Protein AF-A0A0Q8E3R9-F1 (afdb_monomer_lite)

Radius of gyration: 34.01 Å; chains: 1; bounding box: 77×21×109 Å

Structure (mmCIF, N/CA/C/O backbone):
data_AF-A0A0Q8E3R9-F1
#
_entry.id   AF-A0A0Q8E3R9-F1
#
loop_
_atom_site.group_PDB
_atom_site.id
_atom_site.type_symbol
_atom_site.label_atom_id
_atom_site.label_alt_id
_atom_site.label_comp_id
_atom_site.label_asym_id
_atom_site.label_entity_id
_atom_site.label_seq_id
_atom_site.pdbx_PDB_ins_code
_atom_site.Cartn_x
_atom_site.Cartn_y
_atom_site.Cartn_z
_atom_site.occupancy
_atom_site.B_iso_or_equiv
_atom_site.auth_seq_id
_atom_site.auth_comp_id
_atom_site.auth_asym_id
_atom_site.auth_atom_id
_atom_site.pdbx_PDB_model_num
ATOM 1 N N . MET A 1 1 ? 13.905 6.422 5.994 1.00 39.62 1 MET A N 1
ATOM 2 C CA . MET A 1 1 ? 12.825 7.428 6.020 1.00 39.62 1 MET A CA 1
ATOM 3 C C . MET A 1 1 ? 11.776 6.948 5.042 1.00 39.62 1 MET A C 1
ATOM 5 O O . MET A 1 1 ? 12.128 6.760 3.886 1.00 39.62 1 MET A O 1
ATOM 9 N N . LEU A 1 2 ? 10.567 6.645 5.512 1.00 45.41 2 LEU A N 1
ATOM 10 C CA . LEU A 1 2 ? 9.452 6.275 4.637 1.00 45.41 2 LEU A CA 1
ATOM 11 C C . LEU A 1 2 ? 8.992 7.534 3.880 1.00 45.41 2 LEU A C 1
ATOM 13 O O . LEU A 1 2 ? 8.884 8.582 4.522 1.00 45.41 2 LEU A O 1
ATOM 17 N N . PRO A 1 3 ? 8.785 7.475 2.553 1.00 48.00 3 PRO A N 1
ATOM 18 C CA . PRO A 1 3 ? 8.288 8.613 1.790 1.00 48.00 3 PRO A CA 1
ATOM 19 C C . PRO A 1 3 ? 6.876 8.982 2.257 1.00 48.00 3 PRO A C 1
ATOM 21 O O . PRO A 1 3 ? 6.072 8.107 2.576 1.00 48.00 3 PRO A O 1
ATOM 24 N N . GLU A 1 4 ? 6.583 10.282 2.312 1.00 44.91 4 GLU A N 1
ATOM 25 C CA . GLU A 1 4 ? 5.228 10.778 2.553 1.00 44.91 4 GLU A CA 1
ATOM 26 C C . GLU A 1 4 ? 4.313 10.286 1.427 1.00 44.91 4 GLU A C 1
ATOM 28 O O . GLU A 1 4 ? 4.401 10.731 0.282 1.00 44.91 4 GLU A O 1
ATOM 33 N N . LEU A 1 5 ? 3.459 9.316 1.747 1.00 53.53 5 LEU A N 1
ATOM 34 C CA . LEU A 1 5 ? 2.478 8.760 0.828 1.00 53.53 5 LEU A CA 1
ATOM 35 C C . LEU A 1 5 ? 1.218 9.621 0.899 1.00 53.53 5 LEU A C 1
ATOM 37 O O . LEU A 1 5 ? 0.627 9.794 1.963 1.00 53.53 5 LEU A O 1
ATOM 41 N N . ALA A 1 6 ? 0.826 10.185 -0.245 1.00 56.78 6 ALA A N 1
ATOM 42 C CA . ALA A 1 6 ? -0.426 10.926 -0.419 1.00 56.78 6 ALA A CA 1
ATOM 43 C C . ALA A 1 6 ? -0.663 12.086 0.581 1.00 56.78 6 ALA A C 1
ATOM 45 O O . ALA A 1 6 ? -1.805 12.441 0.854 1.00 56.78 6 ALA A O 1
ATOM 46 N N . GLY A 1 7 ? 0.405 12.690 1.119 1.00 59.47 7 GLY A N 1
ATOM 47 C CA . GLY A 1 7 ? 0.316 13.823 2.050 1.00 59.47 7 GLY A CA 1
ATOM 48 C C . GLY A 1 7 ? 0.005 13.456 3.507 1.00 59.47 7 GLY A C 1
ATOM 49 O O . GLY A 1 7 ? -0.222 14.357 4.313 1.00 59.47 7 GLY A O 1
ATOM 50 N N . PHE A 1 8 ? 0.020 12.168 3.868 1.00 55.34 8 PHE A N 1
ATOM 51 C CA . PHE A 1 8 ? -0.162 11.719 5.249 1.00 55.34 8 PHE A CA 1
ATOM 52 C C . PHE A 1 8 ? 1.149 11.194 5.839 1.00 55.34 8 PHE A C 1
ATOM 54 O O . PHE A 1 8 ? 1.832 10.346 5.263 1.00 55.34 8 PHE A O 1
ATOM 61 N N . THR A 1 9 ? 1.498 11.684 7.030 1.00 69.44 9 THR A N 1
ATOM 62 C CA . THR A 1 9 ? 2.623 11.139 7.801 1.00 69.44 9 THR A CA 1
ATOM 63 C C . T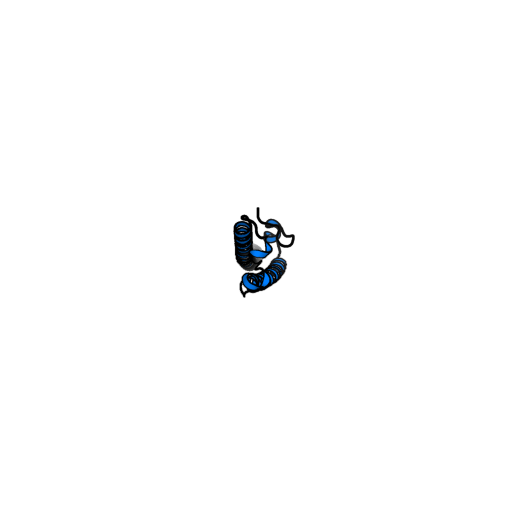HR A 1 9 ? 2.216 9.823 8.481 1.00 69.44 9 THR A C 1
ATOM 65 O O . THR A 1 9 ? 1.037 9.644 8.799 1.00 69.44 9 THR A O 1
ATOM 68 N N . PRO A 1 10 ? 3.161 8.913 8.794 1.00 62.84 10 PRO A N 1
ATOM 69 C CA . PRO A 1 10 ? 2.855 7.678 9.525 1.00 62.84 10 PRO A CA 1
ATOM 70 C C . PRO A 1 10 ? 2.122 7.917 10.856 1.00 62.84 10 PRO A C 1
ATOM 72 O O . PRO A 1 10 ? 1.266 7.130 11.249 1.00 62.84 10 PRO A O 1
ATOM 75 N N . ALA A 1 11 ? 2.425 9.030 11.532 1.00 64.88 11 ALA A N 1
ATOM 76 C CA . ALA A 1 11 ? 1.748 9.431 12.762 1.00 64.88 11 ALA A CA 1
ATOM 77 C C . ALA A 1 11 ? 0.298 9.881 12.516 1.00 64.88 11 ALA A C 1
ATOM 79 O O . ALA A 1 11 ? -0.580 9.564 13.314 1.00 64.88 11 ALA A O 1
ATOM 80 N N . ALA A 1 12 ? 0.037 10.582 11.408 1.00 65.50 12 ALA A N 1
ATOM 81 C CA . ALA A 1 12 ? -1.315 10.985 11.027 1.00 65.50 12 ALA A CA 1
ATOM 82 C C . ALA A 1 12 ? -2.190 9.771 10.681 1.00 65.50 12 ALA A C 1
ATOM 84 O O . ALA A 1 12 ? -3.336 9.708 11.107 1.00 65.50 12 ALA A O 1
ATOM 85 N N . LEU A 1 13 ? -1.627 8.773 9.993 1.00 62.56 13 LEU A N 1
ATOM 86 C CA . LEU A 1 13 ? -2.304 7.508 9.687 1.00 62.56 13 LEU A CA 1
ATOM 87 C C . LEU A 1 13 ? -2.678 6.708 10.941 1.00 62.56 13 LEU A C 1
ATOM 89 O O . LEU A 1 13 ? -3.773 6.166 11.012 1.00 62.56 13 LEU A O 1
ATOM 93 N N . ALA A 1 14 ? -1.801 6.655 11.945 1.00 63.25 14 ALA A N 1
ATOM 94 C CA . ALA A 1 14 ? -2.076 5.933 13.190 1.00 63.25 14 ALA A CA 1
ATOM 95 C C . ALA A 1 14 ? -3.186 6.581 14.042 1.00 63.25 14 ALA A C 1
ATOM 97 O O . ALA A 1 14 ? -3.828 5.894 14.832 1.00 63.25 14 ALA A O 1
ATOM 98 N N . ALA A 1 15 ? -3.400 7.890 13.893 1.00 65.69 15 ALA A N 1
ATOM 99 C CA . ALA A 1 15 ? -4.442 8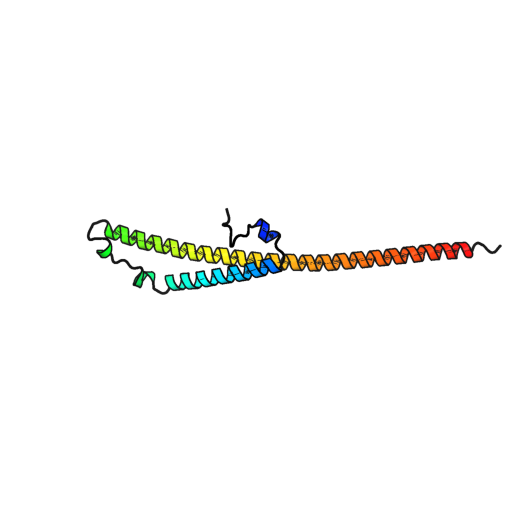.642 14.593 1.00 65.69 15 ALA A CA 1
ATOM 100 C C . ALA A 1 15 ? -5.732 8.809 13.767 1.00 65.69 15 ALA A C 1
ATOM 102 O O . ALA A 1 15 ? -6.688 9.422 14.246 1.00 65.69 15 ALA A O 1
ATOM 103 N N . ALA A 1 16 ? -5.755 8.308 12.529 1.00 65.44 16 ALA A N 1
ATOM 104 C CA . ALA A 1 16 ? -6.854 8.527 11.603 1.00 65.44 16 ALA A CA 1
ATOM 105 C C . ALA A 1 16 ? -8.094 7.698 11.993 1.00 65.44 16 ALA A C 1
ATOM 107 O O . ALA A 1 16 ? -7.973 6.515 12.328 1.00 65.44 16 ALA A O 1
ATOM 108 N N . PRO A 1 17 ? -9.308 8.272 11.917 1.00 70.44 17 PRO A N 1
ATOM 109 C CA . PRO A 1 17 ? -10.540 7.526 12.122 1.00 70.44 17 PRO A CA 1
ATOM 110 C C . PRO A 1 17 ? -10.714 6.428 11.052 1.00 70.44 17 PRO A C 1
ATOM 112 O O . PRO A 1 17 ? -10.227 6.571 9.926 1.00 70.44 17 PRO A O 1
ATOM 115 N N . PRO A 1 18 ? -11.491 5.360 11.329 1.00 73.38 18 PRO A N 1
ATOM 116 C CA . PRO A 1 18 ? -11.655 4.214 10.422 1.00 73.38 18 PRO A CA 1
ATOM 117 C C . PRO A 1 18 ? -12.068 4.572 8.985 1.00 73.38 18 PRO A C 1
ATOM 119 O O . PRO A 1 18 ? -11.685 3.888 8.037 1.00 73.38 18 PRO A O 1
ATOM 122 N N . LYS A 1 19 ? -12.836 5.656 8.826 1.00 74.44 19 LYS A N 1
ATOM 123 C CA . LYS A 1 19 ? -13.294 6.183 7.533 1.00 74.44 19 LYS A CA 1
ATOM 124 C C . LYS A 1 19 ? -12.163 6.799 6.701 1.00 74.44 19 LYS A C 1
ATOM 126 O O . LYS A 1 19 ? -12.186 6.721 5.479 1.00 74.44 19 LYS A O 1
ATOM 131 N N . GLU A 1 20 ? -11.176 7.412 7.344 1.00 73.25 20 GLU A N 1
ATOM 132 C CA . GLU A 1 20 ? -10.004 7.958 6.651 1.00 73.25 20 GLU A CA 1
ATOM 133 C C . GLU A 1 20 ? -9.057 6.836 6.213 1.00 73.25 20 GLU A C 1
ATOM 135 O O . GLU A 1 20 ? -8.530 6.883 5.105 1.00 73.25 20 GLU A O 1
ATOM 140 N N . LEU A 1 21 ? -8.930 5.770 7.012 1.00 72.56 21 LEU A N 1
ATOM 141 C CA . LEU A 1 21 ? -8.187 4.567 6.620 1.00 72.56 21 LEU A CA 1
ATOM 142 C C . LEU A 1 21 ? -8.807 3.851 5.407 1.00 72.56 21 LEU A C 1
ATOM 144 O O . LEU A 1 21 ? -8.086 3.264 4.606 1.00 72.56 21 LEU A O 1
ATOM 148 N N . GLU A 1 22 ? -10.131 3.912 5.244 1.00 76.50 22 GLU A N 1
ATOM 149 C CA . GLU A 1 22 ? -10.822 3.395 4.054 1.00 76.50 22 GLU A CA 1
ATOM 150 C C . GLU A 1 22 ? -10.472 4.197 2.794 1.00 76.50 22 GLU A C 1
ATOM 152 O O . GLU A 1 22 ? -10.132 3.614 1.767 1.00 76.50 22 GLU A O 1
ATOM 157 N N . LEU A 1 23 ? -10.458 5.530 2.889 1.00 75.06 23 LEU A N 1
ATOM 158 C CA . LEU A 1 23 ? -10.052 6.392 1.778 1.00 75.06 23 LEU A CA 1
ATOM 159 C C . LEU A 1 23 ? -8.585 6.159 1.381 1.00 75.06 23 LEU A C 1
ATOM 161 O O . LEU A 1 23 ? -8.245 6.176 0.199 1.00 75.06 23 LEU A O 1
ATOM 165 N N . VAL A 1 24 ? -7.723 5.885 2.363 1.00 75.69 24 VAL A N 1
ATOM 166 C CA . VAL A 1 24 ? -6.330 5.492 2.126 1.00 75.69 24 VAL A CA 1
ATOM 167 C C . VAL A 1 24 ? -6.237 4.133 1.413 1.00 75.69 24 VAL A C 1
ATOM 169 O O . VAL A 1 24 ? -5.475 4.020 0.454 1.00 75.69 24 VAL A O 1
ATOM 172 N N . ASP A 1 25 ? -7.012 3.116 1.816 1.00 78.12 25 ASP A N 1
ATOM 173 C CA . ASP A 1 25 ? -7.052 1.797 1.146 1.00 78.12 25 ASP A CA 1
ATOM 174 C C . ASP A 1 25 ? -7.458 1.915 -0.335 1.00 78.12 25 ASP A C 1
ATOM 176 O O . ASP A 1 25 ? -6.852 1.283 -1.211 1.00 78.12 25 ASP A O 1
ATOM 180 N N . ASP A 1 26 ? -8.444 2.769 -0.624 1.00 79.62 26 ASP A N 1
ATOM 181 C CA . ASP A 1 26 ? -8.923 3.043 -1.979 1.00 79.62 26 ASP A CA 1
ATOM 182 C C . ASP A 1 26 ? -7.858 3.734 -2.839 1.00 79.62 26 ASP A C 1
ATOM 184 O O . ASP A 1 26 ? -7.606 3.313 -3.973 1.00 79.62 26 ASP A O 1
ATOM 188 N N . GLU A 1 27 ? -7.200 4.773 -2.317 1.00 79.25 27 GLU A N 1
ATOM 189 C CA . GLU A 1 27 ? -6.143 5.480 -3.048 1.00 79.25 27 GLU A CA 1
ATOM 190 C C . GLU A 1 27 ? -4.921 4.590 -3.297 1.00 79.25 27 GLU A C 1
ATOM 192 O O . GLU A 1 27 ? -4.431 4.521 -4.428 1.00 79.25 27 GLU A O 1
ATOM 197 N N . ILE A 1 28 ? -4.472 3.819 -2.299 1.00 79.25 28 ILE A N 1
ATOM 198 C CA . ILE A 1 28 ? -3.374 2.860 -2.494 1.00 79.25 28 ILE A CA 1
ATOM 199 C C . ILE A 1 28 ? -3.759 1.820 -3.552 1.00 79.25 28 ILE A C 1
ATOM 201 O O . ILE A 1 28 ? -2.946 1.475 -4.410 1.00 79.25 28 ILE A O 1
ATOM 205 N N . SER A 1 29 ? -5.007 1.347 -3.551 1.00 81.69 29 SER A N 1
ATOM 206 C CA . SER A 1 29 ? -5.484 0.380 -4.545 1.00 81.69 29 SER A CA 1
ATOM 207 C C . SER A 1 29 ? -5.483 0.944 -5.969 1.00 81.69 29 SER A C 1
ATOM 209 O O . SER A 1 29 ? -5.140 0.217 -6.906 1.00 81.69 29 SER A O 1
ATOM 211 N N . LYS A 1 30 ? -5.795 2.235 -6.152 1.00 85.12 30 LYS A N 1
ATOM 212 C CA . LYS A 1 30 ? -5.663 2.910 -7.454 1.00 85.12 30 LYS A CA 1
ATOM 213 C C . LYS A 1 30 ? -4.206 2.969 -7.905 1.00 85.12 30 LYS A C 1
ATOM 215 O O . LYS A 1 30 ? -3.922 2.629 -9.052 1.00 85.12 30 LYS A O 1
ATOM 220 N N . VAL A 1 31 ? -3.285 3.342 -7.014 1.00 81.06 31 VAL A N 1
ATOM 221 C CA . VAL A 1 31 ? -1.849 3.419 -7.337 1.00 81.06 31 VAL A CA 1
ATOM 222 C C . VAL A 1 31 ? -1.284 2.039 -7.678 1.00 81.06 31 VAL A C 1
ATOM 224 O O . VAL A 1 31 ? -0.596 1.901 -8.686 1.00 81.06 31 VAL A O 1
ATOM 227 N N . ILE A 1 32 ? -1.624 0.997 -6.910 1.00 83.25 32 ILE A N 1
ATOM 228 C CA . ILE A 1 32 ? -1.222 -0.390 -7.204 1.00 83.25 32 ILE A CA 1
ATOM 229 C C . ILE A 1 32 ? -1.725 -0.823 -8.584 1.00 83.25 32 ILE A C 1
ATOM 231 O O . ILE A 1 32 ? -1.000 -1.498 -9.314 1.00 83.25 32 ILE A O 1
ATOM 235 N N . LYS A 1 33 ? -2.954 -0.448 -8.956 1.00 87.12 33 LYS A N 1
ATOM 236 C CA . LYS A 1 33 ? -3.497 -0.758 -10.281 1.00 87.12 33 LYS A CA 1
ATOM 237 C C . LYS A 1 33 ? -2.674 -0.096 -11.387 1.00 87.12 33 LYS A C 1
ATOM 239 O O . LYS A 1 33 ? -2.242 -0.795 -12.292 1.00 87.12 33 LYS A O 1
ATOM 244 N N . VAL A 1 34 ? -2.407 1.206 -11.271 1.00 87.19 34 VAL A N 1
ATOM 245 C CA . VAL A 1 34 ? -1.578 1.937 -12.243 1.00 87.19 34 VAL A CA 1
ATOM 246 C C . VAL A 1 34 ? -0.186 1.311 -12.349 1.00 87.19 34 VAL A C 1
ATOM 248 O O . VAL A 1 34 ? 0.280 1.055 -13.450 1.00 87.19 34 VAL A O 1
ATOM 251 N N . LEU A 1 35 ? 0.455 0.985 -11.222 1.00 83.19 35 LEU A N 1
ATOM 252 C CA . LEU A 1 35 ? 1.763 0.325 -11.231 1.00 83.19 35 LEU A CA 1
ATOM 253 C C . LEU A 1 35 ? 1.725 -1.045 -11.909 1.00 83.19 35 LEU A C 1
ATOM 255 O O . LEU A 1 35 ? 2.654 -1.381 -12.631 1.00 83.19 35 LEU A O 1
ATOM 259 N N . ASN A 1 36 ? 0.670 -1.836 -11.706 1.00 86.44 36 ASN A N 1
ATOM 260 C CA . ASN A 1 36 ? 0.518 -3.110 -12.406 1.00 86.44 36 ASN A CA 1
ATOM 261 C C . ASN A 1 36 ? 0.346 -2.919 -13.912 1.00 86.44 36 ASN A C 1
ATOM 263 O O . ASN A 1 36 ? 0.959 -3.666 -14.671 1.00 86.44 36 ASN A O 1
ATOM 267 N N . ASP A 1 37 ? -0.450 -1.938 -14.336 1.00 86.31 37 ASP A N 1
ATOM 268 C CA . ASP A 1 37 ? -0.657 -1.641 -15.753 1.00 86.31 37 ASP A CA 1
ATOM 269 C C . ASP A 1 37 ? 0.676 -1.215 -16.410 1.00 86.31 37 ASP A C 1
ATOM 271 O O . ASP A 1 37 ? 1.030 -1.729 -17.470 1.00 86.31 37 ASP A O 1
ATOM 275 N N . GLU A 1 38 ? 1.466 -0.366 -15.741 1.00 82.50 38 GLU A N 1
ATOM 276 C CA . GLU A 1 38 ? 2.789 0.087 -16.207 1.00 82.50 38 GLU A CA 1
ATOM 277 C C . GLU A 1 38 ? 3.843 -1.033 -16.212 1.00 82.50 38 GLU A C 1
ATOM 279 O O . GLU A 1 38 ? 4.573 -1.192 -17.188 1.00 82.50 38 GLU A O 1
ATOM 284 N N . ILE A 1 39 ? 3.918 -1.854 -15.156 1.00 83.44 39 ILE A N 1
ATOM 285 C CA . ILE A 1 39 ? 4.821 -3.019 -15.112 1.00 83.44 39 ILE A CA 1
ATOM 286 C C . ILE A 1 39 ? 4.463 -3.991 -16.236 1.00 83.44 39 ILE A C 1
ATOM 288 O O . ILE A 1 39 ? 5.349 -4.416 -16.970 1.00 83.44 39 ILE A O 1
ATOM 292 N N . THR A 1 40 ? 3.173 -4.287 -16.419 1.00 82.44 40 THR A N 1
ATOM 293 C CA . THR A 1 40 ? 2.710 -5.172 -17.495 1.00 82.44 40 THR A CA 1
ATOM 294 C C . THR A 1 40 ? 3.072 -4.591 -18.858 1.00 82.44 40 THR A C 1
ATOM 296 O O . THR A 1 40 ? 3.607 -5.309 -19.690 1.00 82.44 40 THR A O 1
ATOM 299 N N . ALA A 1 41 ? 2.872 -3.290 -19.089 1.00 79.81 41 ALA A N 1
ATOM 300 C CA . ALA A 1 41 ? 3.268 -2.643 -20.341 1.00 79.81 41 ALA A CA 1
ATOM 301 C C .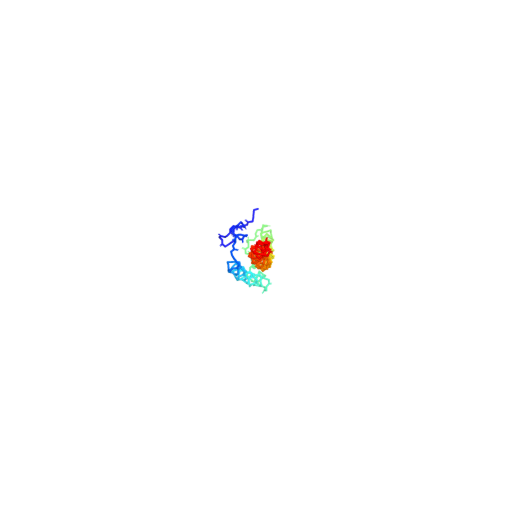 ALA A 1 41 ? 4.787 -2.730 -20.607 1.00 79.81 41 ALA A C 1
ATOM 303 O O . ALA A 1 41 ? 5.211 -2.939 -21.747 1.00 79.81 41 ALA A O 1
ATOM 304 N N . LEU A 1 42 ? 5.612 -2.609 -19.561 1.00 74.62 42 LEU A N 1
ATOM 305 C CA . LEU A 1 42 ? 7.071 -2.726 -19.652 1.00 74.62 42 LEU A CA 1
ATOM 306 C C . LEU A 1 42 ? 7.545 -4.179 -19.857 1.00 74.62 42 LEU A C 1
ATOM 308 O O . LEU A 1 42 ? 8.525 -4.399 -20.578 1.00 74.62 42 LEU A O 1
ATOM 312 N N . GLU A 1 43 ? 6.862 -5.157 -19.255 1.00 71.50 43 GLU A N 1
ATOM 313 C CA . GLU A 1 43 ? 7.148 -6.597 -19.362 1.00 71.50 43 GLU A CA 1
ATOM 314 C C . GLU A 1 43 ? 6.643 -7.205 -20.687 1.00 71.50 43 GLU A C 1
ATOM 316 O O . GLU A 1 43 ? 7.394 -7.930 -21.347 1.00 71.50 43 GLU A O 1
ATOM 321 N N . ASP A 1 44 ? 5.432 -6.851 -21.137 1.00 62.59 44 ASP A N 1
ATOM 322 C CA . ASP A 1 44 ? 4.751 -7.374 -22.337 1.00 62.59 44 ASP A CA 1
ATOM 323 C C . ASP A 1 44 ? 5.268 -6.770 -23.659 1.00 62.59 44 ASP A C 1
ATOM 325 O O . ASP A 1 44 ? 4.522 -6.537 -24.610 1.00 62.59 44 ASP A O 1
ATOM 329 N N . ASN A 1 45 ? 6.590 -6.666 -23.802 1.00 55.25 45 ASN A N 1
ATOM 330 C CA . ASN A 1 45 ? 7.313 -6.441 -25.064 1.00 55.25 45 ASN A CA 1
ATOM 331 C C . ASN A 1 45 ? 7.607 -4.988 -25.479 1.00 55.25 45 ASN A C 1
ATOM 333 O O . ASN A 1 45 ? 8.200 -4.803 -26.547 1.00 55.25 45 ASN A O 1
ATOM 337 N N . GLU A 1 46 ? 7.314 -3.945 -24.695 1.00 55.34 46 GLU A N 1
ATOM 338 C CA . GLU A 1 46 ? 7.674 -2.587 -25.140 1.00 55.34 46 GLU A CA 1
ATOM 339 C C . GLU A 1 46 ? 9.177 -2.303 -25.083 1.00 55.34 46 GLU A C 1
ATOM 341 O O . GLU A 1 46 ? 9.697 -1.629 -25.970 1.00 55.34 46 GLU A O 1
ATOM 346 N N . PHE A 1 47 ? 9.940 -2.851 -24.138 1.00 60.31 47 PHE A N 1
ATOM 347 C CA . PHE A 1 47 ? 11.370 -2.533 -24.094 1.00 60.31 47 PHE A CA 1
ATOM 348 C C . PHE A 1 47 ? 12.212 -3.184 -25.205 1.00 60.31 47 PHE A C 1
ATOM 350 O O . PHE A 1 47 ? 13.022 -2.484 -25.812 1.00 60.31 47 PHE A O 1
ATOM 357 N N . PRO A 1 48 ? 12.045 -4.475 -25.553 1.00 58.47 48 PRO A N 1
ATOM 358 C CA . PRO A 1 48 ? 12.778 -5.074 -26.670 1.00 58.47 48 PRO A CA 1
ATOM 359 C C . PRO A 1 48 ? 12.331 -4.557 -28.048 1.00 58.47 48 PRO A C 1
ATOM 361 O O . PRO A 1 48 ? 13.087 -4.698 -29.005 1.00 58.47 48 PRO A O 1
ATOM 364 N N . VAL A 1 49 ? 11.126 -3.981 -28.163 1.00 58.59 49 VAL A N 1
ATOM 365 C CA . VAL A 1 49 ? 10.531 -3.573 -29.451 1.00 58.59 49 VAL A CA 1
ATOM 366 C C . VAL A 1 49 ? 10.493 -2.048 -29.641 1.00 58.59 49 VAL A C 1
ATOM 368 O O . VAL A 1 49 ? 10.839 -1.571 -30.718 1.00 58.59 49 VAL A O 1
ATOM 371 N N . LYS A 1 50 ? 10.113 -1.267 -28.621 1.00 57.41 50 LYS A N 1
ATOM 372 C CA . LYS A 1 50 ? 10.039 0.213 -28.643 1.00 57.41 50 LYS A CA 1
ATOM 373 C C . LYS A 1 50 ? 11.204 0.890 -27.915 1.00 57.41 50 LYS A C 1
ATOM 375 O O . LYS A 1 50 ? 11.682 1.927 -28.362 1.00 57.41 50 LYS A O 1
ATOM 380 N N . GLY A 1 51 ? 11.674 0.303 -26.814 1.00 55.00 51 GLY A N 1
ATOM 381 C CA . GLY A 1 51 ? 12.827 0.786 -26.044 1.00 55.00 51 GLY A CA 1
ATOM 382 C C . GLY A 1 51 ? 14.180 0.331 -26.600 1.00 55.00 51 GLY A C 1
ATOM 383 O O . GLY A 1 51 ? 15.227 0.803 -26.158 1.00 55.00 51 GLY A O 1
ATOM 384 N N . HIS A 1 52 ? 14.196 -0.583 -27.573 1.00 63.50 52 HIS A N 1
ATOM 385 C CA . HIS A 1 52 ? 15.432 -1.114 -28.125 1.00 63.50 52 HIS A CA 1
ATOM 386 C C . HIS A 1 52 ? 16.087 -0.088 -29.043 1.00 63.50 52 HIS A C 1
ATOM 388 O O . HIS A 1 52 ? 15.805 0.009 -30.235 1.00 63.50 52 HIS A O 1
ATOM 394 N N . VAL A 1 53 ? 17.022 0.660 -28.474 1.00 64.50 53 VAL A N 1
ATOM 395 C CA . VAL A 1 53 ? 17.946 1.469 -29.254 1.00 64.50 53 VAL A CA 1
ATOM 396 C C . VAL A 1 53 ? 18.977 0.523 -29.861 1.00 64.50 53 VAL A C 1
ATOM 398 O O . VAL A 1 53 ? 19.799 -0.069 -29.156 1.00 64.50 53 VAL A O 1
ATOM 401 N N . ALA A 1 54 ? 18.904 0.342 -31.178 1.00 67.56 54 ALA A N 1
ATOM 402 C CA . ALA A 1 54 ? 19.820 -0.531 -31.888 1.00 67.56 54 ALA A CA 1
ATOM 403 C C . ALA A 1 54 ? 21.265 -0.043 -31.723 1.00 67.56 54 ALA A C 1
ATOM 405 O O . ALA A 1 54 ? 21.545 1.151 -31.644 1.00 67.56 54 ALA A O 1
ATOM 406 N N . HIS A 1 55 ? 22.214 -0.976 -31.707 1.00 64.50 55 HIS A N 1
ATOM 407 C CA . HIS A 1 55 ? 23.627 -0.669 -31.475 1.00 64.50 55 HIS A CA 1
ATOM 408 C C . HIS A 1 55 ? 24.160 0.431 -32.418 1.00 64.50 55 HIS A C 1
ATOM 410 O O . HIS A 1 55 ? 24.916 1.313 -32.021 1.00 64.50 55 HIS A O 1
ATOM 416 N N . HIS A 1 56 ? 23.742 0.443 -33.681 1.00 66.19 56 HIS A N 1
ATOM 417 C CA . HIS A 1 56 ? 24.169 1.470 -34.633 1.00 66.19 56 HIS A CA 1
ATOM 418 C C . HIS A 1 56 ? 23.645 2.882 -34.292 1.00 66.19 56 HIS A C 1
ATOM 420 O O . HIS A 1 56 ? 24.272 3.867 -34.677 1.00 66.19 56 HIS A O 1
ATOM 426 N N . SER A 1 57 ? 22.554 2.999 -33.528 1.00 71.50 57 SER A N 1
ATOM 427 C CA . SER A 1 57 ? 21.961 4.271 -33.096 1.00 71.50 57 SER A CA 1
ATOM 428 C C . SER A 1 57 ? 22.787 4.993 -32.024 1.00 71.50 57 SER A C 1
ATOM 430 O O . SER A 1 57 ? 22.665 6.205 -31.883 1.00 71.50 57 SER A O 1
ATOM 432 N N . PHE A 1 58 ? 23.682 4.294 -31.313 1.00 68.69 58 PHE A N 1
ATOM 433 C CA . PHE A 1 58 ? 24.632 4.903 -30.364 1.00 68.69 58 PHE A CA 1
ATOM 434 C C . PHE A 1 58 ? 25.927 5.420 -31.034 1.00 68.69 58 PHE A C 1
ATOM 436 O O . PHE A 1 58 ? 26.865 5.822 -30.344 1.00 68.69 58 PHE A O 1
ATOM 443 N N . GLY A 1 59 ? 25.993 5.409 -32.373 1.00 68.38 59 GLY A N 1
ATOM 444 C CA . GLY A 1 59 ? 27.156 5.815 -33.168 1.00 68.38 59 GLY A CA 1
ATOM 445 C C . GLY A 1 59 ? 28.152 4.674 -33.413 1.00 68.38 59 GLY A C 1
ATOM 446 O O . GLY A 1 59 ? 28.319 3.780 -32.593 1.00 68.38 59 GLY A O 1
ATOM 447 N N . GLY A 1 60 ? 28.844 4.682 -34.557 1.00 63.53 60 GLY A N 1
ATOM 448 C CA . GLY A 1 60 ? 29.729 3.587 -35.002 1.00 63.53 60 GLY A CA 1
ATOM 449 C C . GLY A 1 60 ? 31.059 3.424 -34.245 1.00 63.53 60 GLY A C 1
ATOM 450 O O . GLY A 1 60 ? 31.972 2.781 -34.754 1.00 63.53 60 GLY A O 1
ATOM 451 N N . GLY A 1 61 ? 31.213 4.031 -33.065 1.00 69.50 61 GLY A N 1
ATOM 452 C CA . GLY A 1 61 ? 32.454 4.004 -32.285 1.00 69.50 61 GLY A CA 1
ATOM 453 C C . GLY A 1 61 ? 32.533 2.841 -31.290 1.00 69.50 61 GLY A C 1
ATOM 454 O O . GLY A 1 61 ? 31.520 2.262 -30.901 1.00 69.50 61 GLY A O 1
ATOM 455 N N . SER A 1 62 ? 33.739 2.562 -30.782 1.00 69.06 62 SER A N 1
ATOM 456 C CA . SER A 1 62 ? 34.023 1.488 -29.806 1.00 69.06 62 SER A CA 1
ATOM 457 C C . SER A 1 62 ? 33.205 1.544 -28.504 1.00 69.06 62 SER A C 1
ATOM 459 O O . SER A 1 62 ? 33.166 0.568 -27.760 1.00 69.06 62 SER A O 1
ATOM 461 N N . ARG A 1 63 ? 32.541 2.671 -28.214 1.00 69.38 63 ARG A N 1
ATOM 462 C CA . ARG A 1 63 ? 31.721 2.887 -27.008 1.00 69.38 63 ARG A CA 1
ATOM 463 C C . ARG A 1 63 ? 30.263 2.455 -27.158 1.00 69.38 63 ARG A C 1
ATOM 465 O O . ARG A 1 63 ? 29.586 2.276 -26.151 1.00 69.38 63 ARG A O 1
ATOM 472 N N . SER A 1 64 ? 29.774 2.274 -28.378 1.00 70.44 64 SER A N 1
ATOM 473 C CA . SER A 1 64 ? 28.371 1.947 -28.633 1.00 70.44 64 SER A CA 1
ATOM 474 C C . SER A 1 64 ? 27.864 0.630 -27.995 1.00 70.44 64 SER A C 1
ATOM 476 O O . SER A 1 64 ? 26.784 0.659 -27.395 1.00 70.44 64 SER A O 1
ATOM 478 N N . PRO A 1 65 ? 28.635 -0.481 -27.964 1.00 71.38 65 PRO A N 1
ATOM 479 C CA . PRO A 1 65 ? 28.190 -1.696 -27.274 1.00 71.38 65 PRO A CA 1
ATOM 480 C C . PRO A 1 65 ? 28.039 -1.481 -25.763 1.00 71.38 65 PRO A C 1
ATOM 482 O O . PRO A 1 65 ? 27.129 -2.015 -25.130 1.00 71.38 65 PRO A O 1
ATOM 485 N N . MET A 1 66 ? 28.923 -0.663 -25.185 1.00 77.56 66 MET A N 1
ATOM 486 C CA . MET A 1 66 ? 28.898 -0.307 -23.767 1.00 77.56 66 MET A CA 1
ATOM 487 C C . MET A 1 66 ? 27.658 0.538 -23.437 1.00 77.56 66 MET A C 1
ATOM 489 O O . MET A 1 66 ? 26.966 0.254 -22.463 1.00 77.56 66 MET A O 1
ATOM 493 N N . LEU A 1 67 ? 27.332 1.529 -24.273 1.00 76.50 67 LEU A N 1
ATOM 494 C CA . LEU A 1 67 ? 26.121 2.350 -24.136 1.00 76.50 67 LEU A CA 1
ATOM 495 C C . LEU A 1 67 ? 24.837 1.511 -24.226 1.00 76.50 67 LEU A C 1
ATOM 497 O O . LEU A 1 67 ? 23.961 1.650 -23.373 1.00 76.50 67 LEU A O 1
ATOM 501 N N . ALA A 1 68 ? 24.758 0.582 -25.183 1.00 73.06 68 ALA A N 1
ATOM 502 C CA . ALA A 1 68 ? 23.625 -0.335 -25.306 1.00 73.06 68 ALA A CA 1
ATOM 503 C C . ALA A 1 68 ? 23.458 -1.230 -24.060 1.00 73.06 68 ALA A C 1
ATOM 505 O O . ALA A 1 68 ? 22.343 -1.432 -23.571 1.00 73.06 68 ALA A O 1
ATOM 506 N N . ALA A 1 69 ? 24.566 -1.730 -23.498 1.00 76.94 69 ALA A N 1
ATOM 507 C CA . ALA A 1 69 ? 24.546 -2.526 -22.272 1.00 76.94 69 ALA A CA 1
ATOM 508 C C . ALA A 1 69 ? 24.090 -1.712 -21.048 1.00 76.94 69 ALA A C 1
ATOM 510 O O . ALA A 1 69 ? 23.291 -2.202 -20.246 1.00 76.94 69 ALA A O 1
ATOM 511 N N . HIS A 1 70 ? 24.552 -0.464 -20.911 1.00 82.12 70 HIS A N 1
ATOM 512 C CA . HIS A 1 70 ? 24.104 0.433 -19.842 1.00 82.12 70 HIS A CA 1
ATOM 513 C C . HIS A 1 70 ? 22.620 0.774 -19.958 1.00 82.12 70 HIS A C 1
ATOM 515 O O . HIS A 1 70 ? 21.927 0.756 -18.946 1.00 82.12 70 HIS A O 1
ATOM 521 N N . HIS A 1 71 ? 22.121 1.007 -21.173 1.00 78.81 71 HIS A N 1
ATOM 522 C CA . HIS A 1 71 ? 20.704 1.258 -21.421 1.00 78.81 71 HIS A CA 1
ATOM 523 C C . HIS A 1 71 ? 19.826 0.073 -20.984 1.00 78.81 71 HIS A C 1
ATOM 525 O O . HIS A 1 71 ? 18.865 0.248 -20.237 1.00 78.81 71 HIS A O 1
ATOM 531 N N . LYS A 1 72 ? 20.205 -1.157 -21.362 1.00 77.38 72 LYS A N 1
ATOM 532 C CA . LYS A 1 72 ? 19.495 -2.374 -20.933 1.00 77.38 72 LYS A CA 1
ATOM 533 C C . LYS A 1 72 ? 19.512 -2.550 -19.412 1.00 77.38 72 LYS A C 1
ATOM 535 O O . LYS A 1 72 ? 18.500 -2.929 -18.831 1.00 77.38 72 LYS A O 1
ATOM 540 N N . ARG A 1 73 ? 20.649 -2.273 -18.764 1.00 82.31 73 ARG A N 1
ATOM 541 C CA . ARG A 1 73 ? 20.768 -2.357 -17.301 1.00 82.31 73 ARG A CA 1
ATOM 542 C C . ARG A 1 73 ? 19.898 -1.314 -16.602 1.00 82.31 73 ARG A C 1
ATOM 544 O O . ARG A 1 73 ? 19.226 -1.662 -15.643 1.00 82.31 73 ARG A O 1
ATOM 551 N N . ALA A 1 74 ? 19.908 -0.070 -17.076 1.00 81.50 74 ALA A N 1
ATOM 552 C CA . ALA A 1 74 ? 19.099 1.001 -16.503 1.00 81.50 74 ALA A CA 1
ATOM 553 C C . ALA A 1 74 ? 17.606 0.656 -16.553 1.00 81.50 74 ALA A C 1
ATOM 555 O O . ALA A 1 74 ? 16.917 0.818 -15.555 1.00 81.50 74 ALA A O 1
ATOM 556 N N . HIS A 1 75 ? 17.133 0.097 -17.668 1.00 79.44 75 HIS A N 1
ATOM 557 C CA . HIS A 1 75 ? 15.756 -0.378 -17.758 1.00 79.44 75 HIS A CA 1
ATOM 558 C C . HIS A 1 75 ? 15.440 -1.498 -16.767 1.00 79.44 75 HIS A C 1
ATOM 560 O O . HIS A 1 75 ? 14.409 -1.440 -16.110 1.00 79.44 75 HIS A O 1
ATOM 566 N N . GLY A 1 76 ? 16.329 -2.489 -16.629 1.00 81.50 76 GLY A N 1
ATOM 567 C CA . GLY A 1 76 ? 16.159 -3.548 -15.628 1.00 81.50 76 GLY A CA 1
ATOM 568 C C . GLY A 1 76 ? 15.974 -2.975 -14.223 1.00 81.50 76 GLY A C 1
ATOM 569 O O . GLY A 1 76 ? 14.999 -3.293 -13.561 1.00 81.50 76 GLY A O 1
ATOM 570 N N . VAL A 1 77 ? 16.828 -2.022 -13.833 1.00 86.12 77 VAL A N 1
ATOM 571 C CA . VAL A 1 77 ? 16.717 -1.341 -12.533 1.00 86.12 77 VAL A CA 1
ATOM 572 C C . VAL A 1 77 ? 15.384 -0.604 -12.383 1.00 86.12 77 VAL A C 1
ATOM 574 O O . VAL A 1 77 ? 14.803 -0.635 -11.303 1.00 86.12 77 VAL A O 1
ATOM 577 N N . VAL A 1 78 ? 14.885 0.055 -13.434 1.00 82.88 78 VAL A N 1
ATOM 578 C CA . VAL A 1 78 ? 13.585 0.748 -13.391 1.00 82.88 78 VAL A CA 1
ATOM 579 C C . VAL A 1 78 ? 12.443 -0.242 -13.168 1.00 82.88 78 VAL A C 1
ATOM 581 O O . VAL A 1 78 ? 11.617 -0.005 -12.292 1.00 82.88 78 VAL A O 1
ATOM 584 N N . VAL A 1 79 ? 12.416 -1.354 -13.908 1.00 82.50 79 VAL A N 1
ATOM 585 C CA . VAL A 1 79 ? 11.388 -2.395 -13.740 1.00 82.50 79 VAL A CA 1
ATOM 586 C C . VAL A 1 79 ? 11.451 -2.992 -12.337 1.00 82.50 79 VAL A C 1
ATOM 588 O O . VAL A 1 79 ? 10.431 -3.021 -11.654 1.00 82.50 79 VAL A O 1
ATOM 591 N N . ASP A 1 80 ? 12.643 -3.374 -11.872 1.00 84.38 80 ASP A N 1
ATOM 592 C CA . ASP A 1 80 ? 12.847 -3.923 -10.527 1.00 84.38 80 ASP A CA 1
ATOM 593 C C . ASP A 1 80 ? 12.351 -2.939 -9.451 1.00 84.38 80 ASP A C 1
ATOM 595 O O . ASP A 1 80 ? 11.620 -3.317 -8.539 1.00 84.38 80 ASP A O 1
ATOM 599 N N . THR A 1 81 ? 12.654 -1.646 -9.610 1.00 85.00 81 THR A N 1
ATOM 600 C CA . THR A 1 81 ? 12.211 -0.595 -8.677 1.00 85.00 81 THR A CA 1
ATOM 601 C C . THR A 1 81 ? 10.687 -0.445 -8.656 1.00 85.00 81 THR A C 1
ATOM 603 O O . THR A 1 81 ? 10.105 -0.240 -7.593 1.00 85.00 81 THR A O 1
ATOM 606 N N . LEU A 1 82 ? 10.017 -0.541 -9.810 1.00 82.81 82 LEU A N 1
ATOM 607 C CA . LEU A 1 82 ? 8.553 -0.478 -9.883 1.00 82.81 82 LEU A CA 1
ATOM 608 C C . LEU A 1 82 ? 7.903 -1.714 -9.248 1.00 82.81 82 LEU A C 1
ATOM 610 O O . LEU A 1 82 ? 6.892 -1.589 -8.552 1.00 82.81 82 LEU A O 1
ATOM 614 N N . VAL A 1 83 ? 8.494 -2.894 -9.448 1.00 84.12 83 VAL A N 1
ATOM 615 C CA . VAL A 1 83 ? 8.052 -4.150 -8.827 1.00 84.12 83 VAL A CA 1
ATOM 616 C C . VAL A 1 83 ? 8.177 -4.083 -7.305 1.00 84.12 83 VAL A C 1
ATOM 618 O O . VAL A 1 83 ? 7.221 -4.439 -6.608 1.00 84.12 83 VAL A O 1
ATOM 621 N N . ASP A 1 84 ? 9.307 -3.590 -6.799 1.00 85.19 84 ASP A N 1
ATOM 622 C CA . ASP A 1 84 ? 9.538 -3.405 -5.365 1.00 85.19 84 ASP A CA 1
ATOM 623 C C . ASP A 1 84 ? 8.570 -2.369 -4.779 1.00 85.19 84 ASP A C 1
ATOM 625 O O . ASP A 1 84 ? 7.910 -2.641 -3.777 1.00 85.19 84 ASP A O 1
ATOM 629 N N . LEU A 1 85 ? 8.365 -1.233 -5.454 1.00 81.62 85 LEU A N 1
ATOM 630 C CA . LEU A 1 85 ? 7.404 -0.215 -5.017 1.00 81.62 85 LEU A CA 1
ATOM 631 C C . LEU A 1 85 ? 5.972 -0.764 -4.939 1.00 81.62 85 LEU A C 1
ATOM 633 O O . LEU A 1 85 ? 5.238 -0.472 -3.994 1.00 81.62 85 LEU A O 1
ATOM 637 N N . ARG A 1 86 ? 5.556 -1.579 -5.917 1.00 85.38 86 ARG A N 1
ATOM 638 C CA . ARG A 1 86 ? 4.249 -2.249 -5.886 1.00 85.38 86 ARG A CA 1
ATOM 639 C C . ARG A 1 86 ? 4.124 -3.159 -4.666 1.00 85.38 86 ARG A C 1
ATOM 641 O O . ARG A 1 86 ? 3.052 -3.214 -4.056 1.00 85.38 86 ARG A O 1
ATOM 648 N N . LYS A 1 87 ? 5.182 -3.906 -4.349 1.00 85.12 87 LYS A N 1
ATOM 649 C CA . LYS A 1 87 ? 5.205 -4.798 -3.190 1.00 85.12 87 LYS A CA 1
ATOM 650 C C . LYS A 1 87 ? 5.063 -3.995 -1.899 1.00 85.12 87 LYS A C 1
ATOM 652 O O . LYS A 1 87 ? 4.136 -4.260 -1.143 1.00 85.12 87 LYS A O 1
ATOM 657 N N . ASP A 1 88 ? 5.873 -2.956 -1.726 1.00 81.69 88 ASP A N 1
ATOM 658 C CA . ASP A 1 88 ? 5.830 -2.088 -0.545 1.00 81.69 88 ASP A CA 1
ATOM 659 C C . ASP A 1 88 ? 4.443 -1.454 -0.347 1.00 81.69 88 ASP A C 1
ATOM 661 O O . ASP A 1 88 ? 3.916 -1.419 0.765 1.00 81.69 88 ASP A O 1
ATOM 665 N N . LEU A 1 89 ? 3.804 -0.995 -1.429 1.00 81.38 89 LEU A N 1
ATOM 666 C CA . LEU A 1 89 ? 2.443 -0.453 -1.370 1.00 81.38 89 LEU A CA 1
ATOM 667 C C . LEU A 1 89 ? 1.395 -1.515 -1.022 1.00 81.38 89 LEU A C 1
ATOM 669 O O . LEU A 1 89 ? 0.414 -1.207 -0.345 1.00 81.38 89 LEU A O 1
ATOM 673 N N . SER A 1 90 ? 1.583 -2.754 -1.475 1.00 82.06 90 SER A N 1
ATOM 674 C CA . SER A 1 90 ? 0.682 -3.864 -1.152 1.00 82.06 90 SER A CA 1
ATOM 675 C C . SER A 1 90 ? 0.774 -4.236 0.327 1.00 82.06 90 SER A C 1
ATOM 677 O O . SER A 1 90 ? -0.265 -4.354 0.978 1.00 82.06 90 SER A O 1
ATOM 679 N N . ASP A 1 91 ? 1.995 -4.327 0.855 1.00 84.75 91 ASP A N 1
ATOM 680 C CA . ASP A 1 91 ? 2.266 -4.599 2.269 1.00 84.75 91 ASP A CA 1
ATOM 681 C C . ASP A 1 91 ? 1.714 -3.463 3.150 1.00 84.75 91 ASP A C 1
ATOM 683 O O . ASP A 1 91 ? 1.054 -3.697 4.165 1.00 84.75 91 ASP A O 1
ATOM 687 N N . PHE A 1 92 ? 1.899 -2.208 2.726 1.00 78.56 92 PHE A N 1
ATOM 688 C CA . PHE A 1 92 ? 1.343 -1.049 3.423 1.00 78.56 92 PHE A CA 1
ATOM 689 C C . PHE A 1 92 ? -0.191 -1.064 3.449 1.00 78.56 92 PHE A C 1
ATOM 691 O O . PHE A 1 92 ? -0.801 -0.805 4.487 1.00 78.56 92 PHE A O 1
ATOM 698 N N . ARG A 1 93 ? -0.832 -1.416 2.330 1.00 81.69 93 ARG A N 1
ATOM 699 C CA . ARG A 1 93 ? -2.291 -1.550 2.255 1.00 81.69 93 ARG A CA 1
ATOM 700 C C . ARG A 1 93 ? -2.819 -2.604 3.227 1.00 81.69 93 ARG A C 1
ATOM 702 O O . ARG A 1 93 ? -3.839 -2.393 3.881 1.00 81.69 93 ARG A O 1
ATOM 709 N N . GLU A 1 94 ? -2.139 -3.741 3.323 1.00 84.31 94 GLU A N 1
ATOM 710 C CA . GLU A 1 94 ? -2.506 -4.800 4.262 1.00 84.31 94 GLU A CA 1
ATOM 711 C C . GLU A 1 94 ? -2.394 -4.317 5.714 1.00 84.31 94 GLU A C 1
ATOM 713 O O . GLU A 1 94 ? -3.343 -4.473 6.484 1.00 84.31 94 GLU A O 1
ATOM 718 N N . ALA A 1 95 ? -1.322 -3.595 6.049 1.00 81.81 95 ALA A N 1
ATOM 719 C CA . ALA A 1 95 ? -1.159 -2.979 7.363 1.00 81.81 95 ALA A CA 1
ATOM 720 C C . ALA A 1 95 ? -2.277 -1.969 7.700 1.00 81.81 95 ALA A C 1
ATOM 722 O O . ALA A 1 95 ? -2.763 -1.946 8.831 1.00 81.81 95 ALA A O 1
ATOM 723 N N . VAL A 1 96 ? -2.736 -1.165 6.731 1.00 78.94 96 VAL A N 1
ATOM 724 C CA . VAL A 1 96 ? -3.875 -0.240 6.914 1.00 78.94 96 VAL A CA 1
ATOM 725 C C . VAL A 1 96 ? -5.169 -1.004 7.214 1.00 78.94 96 VAL A C 1
ATOM 727 O O . VAL A 1 96 ? -5.933 -0.622 8.106 1.00 78.94 96 VAL A O 1
ATOM 730 N N . ARG A 1 97 ? -5.417 -2.114 6.512 1.00 83.88 97 ARG A N 1
ATOM 731 C CA . ARG A 1 97 ? -6.596 -2.965 6.750 1.00 83.88 97 ARG A CA 1
ATOM 732 C C . ARG A 1 97 ? -6.561 -3.619 8.124 1.00 83.88 9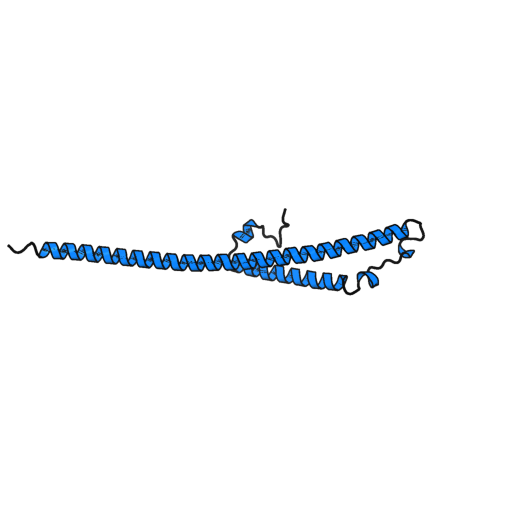7 ARG A C 1
ATOM 734 O O . ARG A 1 97 ? -7.592 -3.656 8.799 1.00 83.88 97 ARG A O 1
ATOM 741 N N . ASP A 1 98 ? -5.393 -4.091 8.540 1.00 83.94 98 ASP A N 1
ATOM 742 C CA . ASP A 1 98 ? -5.187 -4.668 9.864 1.00 83.94 98 ASP A CA 1
ATOM 743 C C . ASP A 1 98 ? -5.367 -3.628 10.973 1.00 83.94 98 ASP A C 1
ATOM 745 O O . ASP A 1 98 ? -6.057 -3.904 11.955 1.00 83.94 98 ASP A O 1
ATOM 749 N N . ALA A 1 99 ? -4.839 -2.413 10.797 1.00 79.56 99 ALA A N 1
ATOM 750 C CA . ALA A 1 99 ? -5.048 -1.310 11.733 1.00 79.56 99 ALA A CA 1
ATOM 751 C C . ALA A 1 99 ? -6.539 -0.973 11.880 1.00 79.56 99 ALA A C 1
ATOM 753 O O . ALA A 1 99 ? -7.039 -0.833 12.995 1.00 79.56 99 ALA A O 1
ATOM 754 N N . ARG A 1 100 ? -7.283 -0.928 10.767 1.00 81.56 100 ARG A N 1
ATOM 755 C CA . ARG A 1 100 ? -8.733 -0.695 10.793 1.00 81.56 100 ARG A CA 1
ATOM 756 C C . ARG A 1 100 ? -9.486 -1.800 11.535 1.00 81.56 100 ARG A C 1
ATOM 758 O O . ARG A 1 100 ? -10.402 -1.493 12.295 1.00 81.56 100 ARG A O 1
ATOM 765 N N . ARG A 1 101 ? -9.114 -3.070 11.327 1.00 83.19 101 ARG A N 1
ATOM 766 C CA . ARG A 1 101 ? -9.692 -4.202 12.073 1.00 83.19 101 ARG A CA 1
ATOM 767 C C . ARG A 1 101 ? -9.424 -4.047 13.569 1.00 83.19 101 ARG A C 1
ATOM 769 O O . ARG A 1 101 ? -10.357 -4.119 14.352 1.00 83.19 101 ARG A O 1
ATOM 776 N N . LEU A 1 102 ? -8.184 -3.734 13.942 1.00 86.56 102 LEU A N 1
ATOM 777 C CA . LEU A 1 102 ? -7.791 -3.562 15.338 1.00 86.56 102 LEU A CA 1
ATOM 778 C C . LEU A 1 102 ? -8.550 -2.424 16.034 1.00 86.56 102 LEU A C 1
ATOM 780 O O . LEU A 1 102 ? -8.975 -2.596 17.172 1.00 86.56 102 LEU A O 1
ATOM 784 N N . ILE A 1 103 ? -8.729 -1.278 15.366 1.00 82.25 103 ILE A N 1
ATOM 785 C CA . ILE A 1 103 ? -9.503 -0.153 15.917 1.00 82.25 103 ILE A CA 1
ATOM 786 C C . ILE A 1 103 ? -10.943 -0.592 16.175 1.00 82.25 103 ILE A C 1
ATOM 788 O O . ILE A 1 103 ? -11.456 -0.385 17.268 1.00 82.25 103 ILE A O 1
ATOM 792 N N . ARG A 1 104 ? -11.567 -1.259 15.201 1.00 84.38 104 ARG A N 1
ATOM 793 C CA . ARG A 1 104 ? -12.940 -1.743 15.343 1.00 84.38 104 ARG A CA 1
ATOM 794 C C . ARG A 1 104 ? -13.084 -2.747 16.488 1.00 84.38 104 ARG A C 1
ATOM 796 O O . ARG A 1 104 ? -13.999 -2.607 17.289 1.00 84.38 104 ARG A O 1
ATOM 803 N N . ASP A 1 105 ? -12.175 -3.714 16.584 1.00 86.12 105 ASP A N 1
ATOM 804 C CA . ASP A 1 105 ? -12.193 -4.713 17.656 1.00 86.12 105 ASP A CA 1
ATOM 805 C C . ASP A 1 105 ? -12.067 -4.038 19.036 1.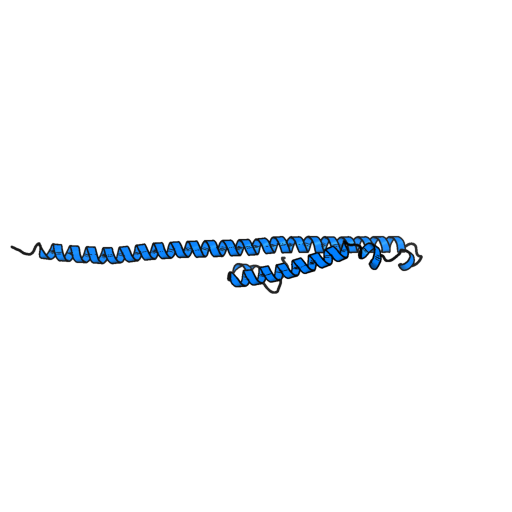00 86.12 105 ASP A C 1
ATOM 807 O O . ASP A 1 105 ? -12.728 -4.434 19.995 1.00 86.12 105 ASP A O 1
ATOM 811 N N . LYS A 1 106 ? -11.246 -2.983 19.135 1.00 85.12 106 LYS A N 1
ATOM 812 C CA . LYS A 1 106 ? -11.061 -2.210 20.371 1.00 85.12 106 LYS A CA 1
ATOM 813 C C . LYS A 1 106 ? -12.250 -1.319 20.711 1.00 85.12 106 LYS A C 1
ATOM 815 O O . LYS A 1 106 ? -12.575 -1.203 21.890 1.00 85.12 106 LYS A O 1
ATOM 820 N N . ASP A 1 107 ? -12.909 -0.733 19.717 1.00 83.25 107 ASP A N 1
ATOM 821 C CA . ASP A 1 107 ? -14.146 0.024 19.919 1.00 83.25 107 ASP A CA 1
ATOM 822 C C . ASP A 1 107 ? -15.278 -0.896 20.409 1.00 83.25 107 ASP A C 1
ATOM 824 O O . ASP A 1 107 ? -15.995 -0.546 21.347 1.00 83.25 107 ASP A O 1
ATOM 828 N N . GLU A 1 108 ? -15.402 -2.099 19.834 1.00 85.56 108 GLU A N 1
ATOM 829 C CA . GLU A 1 108 ? -16.378 -3.112 20.262 1.00 85.56 108 GLU A CA 1
ATOM 830 C C . GLU A 1 108 ? -16.095 -3.594 21.701 1.00 85.56 108 GLU A C 1
ATOM 832 O O . GLU A 1 108 ? -17.016 -3.689 22.517 1.00 85.56 108 GLU A O 1
ATOM 837 N N . GLU A 1 109 ? -14.826 -3.833 22.055 1.00 87.94 109 GLU A N 1
ATOM 838 C CA . GLU A 1 109 ? -14.407 -4.181 23.423 1.00 87.94 109 GLU A CA 1
ATOM 839 C C . GLU A 1 109 ? -14.727 -3.054 24.420 1.00 87.94 109 GLU A C 1
ATOM 841 O O . GLU A 1 109 ? -15.328 -3.298 25.468 1.00 87.94 109 GLU A O 1
ATOM 846 N N . ALA A 1 110 ? -14.405 -1.805 24.070 1.00 84.50 110 ALA A N 1
ATOM 847 C CA . ALA A 1 110 ? -14.686 -0.647 24.911 1.00 84.50 110 ALA A CA 1
ATOM 848 C C . ALA A 1 110 ? -16.193 -0.441 25.132 1.00 84.50 110 ALA A C 1
ATOM 850 O O . ALA A 1 110 ? -16.616 -0.093 26.236 1.00 84.50 110 ALA A O 1
ATOM 851 N N . GLU A 1 111 ? -17.025 -0.682 24.115 1.00 85.06 111 GLU A N 1
ATOM 852 C CA . GLU A 1 111 ? -18.479 -0.598 24.250 1.00 85.06 111 GLU A CA 1
ATOM 853 C C . GLU A 1 111 ? -19.020 -1.651 25.231 1.00 85.06 111 GLU A C 1
ATOM 855 O O . GLU A 1 111 ? -19.871 -1.342 26.075 1.00 85.06 111 GLU A O 1
ATOM 860 N N . VAL A 1 112 ? -18.512 -2.885 25.159 1.00 87.06 112 VAL A N 1
ATOM 861 C CA . VAL A 1 112 ? -18.870 -3.958 26.097 1.00 87.06 112 VAL A CA 1
ATOM 862 C C . VAL A 1 112 ? -18.465 -3.590 27.524 1.00 87.06 112 VAL A C 1
ATOM 864 O O . VAL A 1 112 ? -19.281 -3.719 28.443 1.00 87.06 112 VAL A O 1
ATOM 867 N N . ASP A 1 113 ? -17.251 -3.080 27.710 1.00 81.81 113 ASP A N 1
ATOM 868 C CA . ASP A 1 113 ? -16.744 -2.668 29.018 1.00 81.81 113 ASP A CA 1
ATOM 869 C C . ASP A 1 113 ? -17.562 -1.519 29.614 1.00 81.81 113 ASP A C 1
ATOM 871 O O . ASP A 1 113 ? -17.941 -1.569 30.788 1.00 81.81 113 ASP A O 1
ATOM 875 N N . ILE A 1 114 ? -17.916 -0.513 28.809 1.00 80.19 114 ILE A N 1
ATOM 876 C CA . ILE A 1 114 ? -18.770 0.598 29.246 1.00 80.19 114 ILE A CA 1
ATOM 877 C C . ILE A 1 114 ? -20.142 0.080 29.681 1.00 80.19 114 ILE A C 1
ATOM 879 O O . ILE A 1 114 ? -20.625 0.460 30.749 1.00 80.19 114 ILE A O 1
ATOM 883 N N . ARG A 1 115 ? -20.767 -0.818 28.908 1.00 80.88 115 ARG A N 1
ATOM 884 C CA . ARG A 1 115 ? -22.059 -1.417 29.285 1.00 80.88 115 ARG A CA 1
ATOM 885 C C . ARG A 1 115 ? -21.957 -2.211 30.585 1.00 80.88 115 ARG A C 1
ATOM 887 O O . ARG A 1 115 ? -22.858 -2.128 31.417 1.00 80.88 115 ARG A O 1
ATOM 894 N N . LEU A 1 116 ? -20.865 -2.947 30.787 1.00 82.81 116 LEU A N 1
ATOM 895 C CA . LEU A 1 116 ? -20.623 -3.687 32.024 1.00 82.81 116 LEU A CA 1
ATOM 896 C C . LEU A 1 116 ? -20.468 -2.744 33.224 1.00 82.81 116 LEU A C 1
ATOM 898 O O . LEU A 1 116 ? -21.017 -3.015 34.294 1.00 82.81 116 LEU A O 1
ATOM 902 N N . VAL A 1 117 ? -19.733 -1.643 33.058 1.00 80.81 117 VAL A N 1
ATOM 903 C CA . VAL A 1 117 ? -19.563 -0.624 34.101 1.00 80.81 117 VAL A CA 1
ATOM 904 C C . VAL A 1 117 ? -20.896 0.047 34.422 1.00 80.81 117 VAL A C 1
ATOM 906 O O . VAL A 1 117 ? -21.241 0.121 35.598 1.00 80.81 117 VAL A O 1
ATOM 909 N N . LEU A 1 118 ? -21.670 0.448 33.409 1.00 79.56 118 LEU A N 1
ATOM 910 C CA . LEU A 1 118 ? -22.995 1.049 33.590 1.00 79.56 118 LEU A CA 1
ATOM 911 C C . LEU A 1 118 ? -23.940 0.111 34.347 1.00 79.56 118 LEU A C 1
ATOM 913 O O . LEU A 1 118 ? -24.512 0.505 35.362 1.00 79.56 118 LEU A O 1
ATOM 917 N N . ALA A 1 119 ? -24.015 -1.157 33.936 1.00 76.50 119 ALA A N 1
ATOM 918 C CA . ALA A 1 119 ? -24.823 -2.159 34.624 1.00 76.50 119 ALA A CA 1
ATOM 919 C C . ALA A 1 119 ? -24.374 -2.367 36.082 1.00 76.50 119 ALA A C 1
ATOM 921 O O . ALA A 1 119 ? -25.196 -2.585 36.972 1.00 76.50 119 ALA A O 1
ATOM 922 N N . ARG A 1 120 ? -23.067 -2.293 36.370 1.00 71.69 120 ARG A N 1
ATOM 923 C CA . ARG A 1 120 ? -22.557 -2.356 37.750 1.00 71.69 120 ARG A CA 1
ATOM 924 C C . ARG A 1 120 ? -22.933 -1.117 38.558 1.00 71.69 120 ARG A C 1
ATOM 926 O O . ARG A 1 120 ? -23.304 -1.266 39.718 1.00 71.69 120 ARG A O 1
ATOM 933 N N . THR A 1 121 ? -22.859 0.077 37.974 1.00 74.88 121 THR A N 1
ATOM 934 C CA . THR A 1 121 ? -23.251 1.317 38.658 1.00 74.88 121 THR A CA 1
ATOM 935 C C . THR A 1 121 ? -24.752 1.392 38.914 1.00 74.88 121 THR A C 1
ATOM 937 O O . THR A 1 121 ? -25.138 1.768 40.013 1.00 74.88 121 THR A O 1
ATOM 940 N N . GLU A 1 122 ? -25.595 0.951 37.977 1.00 71.06 122 GLU A N 1
ATOM 941 C CA . GLU A 1 122 ? -27.051 0.876 38.175 1.00 71.06 122 GLU A CA 1
ATOM 942 C C . GLU A 1 122 ? -27.418 -0.092 39.310 1.00 71.06 122 GLU A C 1
ATOM 944 O O . GLU A 1 122 ? -28.247 0.217 40.162 1.00 71.06 122 GLU A O 1
ATOM 949 N N . ASN A 1 123 ? -26.749 -1.247 39.387 1.00 62.22 123 ASN A N 1
ATOM 950 C CA . ASN A 1 123 ? -26.957 -2.193 40.486 1.00 62.22 123 ASN A CA 1
ATOM 951 C C . ASN A 1 123 ? -26.454 -1.663 41.841 1.00 62.22 123 ASN A C 1
ATOM 953 O O . ASN A 1 123 ? -27.031 -1.993 42.877 1.00 62.22 123 ASN A O 1
ATOM 957 N N . LEU A 1 124 ? -25.388 -0.855 41.855 1.00 65.12 124 LEU A N 1
ATOM 958 C CA . LEU A 1 124 ? -24.905 -0.193 43.071 1.00 65.12 124 LEU A CA 1
ATOM 959 C C . LEU A 1 124 ? -25.886 0.876 43.563 1.00 65.12 124 LEU A C 1
ATOM 961 O O . LEU A 1 124 ? -26.122 0.958 44.767 1.00 65.12 124 LEU A O 1
ATOM 965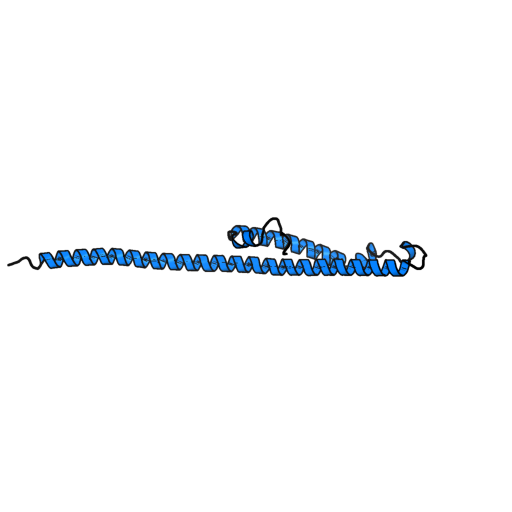 N N . ASP A 1 125 ? -26.479 1.643 42.648 1.00 60.59 125 ASP A N 1
ATOM 966 C CA . ASP A 1 125 ? -27.480 2.666 42.965 1.00 60.59 125 ASP A CA 1
ATOM 967 C C . ASP A 1 125 ? -28.746 2.028 43.573 1.00 60.59 125 ASP A C 1
ATOM 969 O O . ASP A 1 125 ? -29.186 2.392 44.665 1.00 60.59 125 ASP A O 1
ATOM 973 N N . LEU A 1 126 ? -29.238 0.941 42.964 1.00 60.22 126 LEU A N 1
ATOM 974 C CA . LEU A 1 126 ? -30.357 0.151 43.500 1.00 60.22 126 LEU A CA 1
ATOM 975 C C . LEU A 1 126 ? -30.038 -0.514 44.853 1.00 60.22 126 LEU A C 1
ATOM 977 O O . LEU A 1 126 ? -30.914 -0.640 45.713 1.00 60.22 126 LEU A O 1
ATOM 981 N N . GLY A 1 127 ? -28.791 -0.941 45.064 1.00 59.31 127 GLY A N 1
ATOM 982 C CA . GLY A 1 127 ? -28.330 -1.500 46.336 1.00 59.31 127 GLY A CA 1
ATOM 983 C C . GLY A 1 127 ? -28.288 -0.468 47.468 1.00 59.31 127 GLY A C 1
ATOM 984 O O . GLY A 1 127 ? -28.603 -0.808 48.611 1.00 59.31 127 GLY A O 1
ATOM 985 N N . GLY A 1 128 ? -27.954 0.789 47.157 1.00 60.03 128 GLY A N 1
ATOM 986 C CA . GLY A 1 128 ? -27.983 1.910 48.100 1.00 60.03 128 GLY A CA 1
ATOM 987 C C . GLY A 1 128 ? -29.397 2.228 48.586 1.00 60.03 128 GLY A C 1
ATOM 988 O O . GLY A 1 128 ? -29.626 2.341 49.793 1.00 60.03 128 GLY A O 1
ATOM 989 N N . ASP A 1 129 ? -30.363 2.261 47.668 1.00 58.47 129 ASP A N 1
ATOM 990 C CA . ASP A 1 129 ? -31.778 2.478 47.989 1.00 58.47 129 ASP A CA 1
ATOM 991 C C . ASP A 1 129 ? -32.387 1.325 48.800 1.00 58.47 129 ASP A C 1
ATOM 993 O O . ASP A 1 129 ? -33.169 1.551 49.731 1.00 58.47 129 ASP A O 1
ATOM 997 N N . ALA A 1 130 ? -32.010 0.081 48.492 1.00 58.81 130 ALA A N 1
ATOM 998 C CA . ALA A 1 130 ? -32.442 -1.088 49.253 1.00 58.81 130 ALA A CA 1
ATOM 999 C C . ALA A 1 130 ? -31.879 -1.082 50.685 1.00 58.81 130 ALA A C 1
ATOM 1001 O O . ALA A 1 130 ? -32.612 -1.368 51.633 1.00 58.81 130 ALA A O 1
ATOM 1002 N N . TYR A 1 131 ? -30.610 -0.696 50.867 1.00 58.44 131 TYR A N 1
ATOM 1003 C CA . TYR A 1 131 ? -30.000 -0.546 52.192 1.00 58.44 131 TYR A CA 1
ATOM 1004 C C . TYR A 1 131 ? -30.620 0.599 53.000 1.00 58.44 131 TYR A C 1
ATOM 1006 O O . TYR A 1 131 ? -30.842 0.451 54.203 1.00 58.44 131 TYR A O 1
ATOM 1014 N N . ALA A 1 132 ? -30.931 1.726 52.354 1.00 59.34 132 ALA A N 1
ATOM 1015 C CA . ALA A 1 132 ? -31.597 2.851 53.000 1.00 59.34 132 ALA A CA 1
ATOM 1016 C C . ALA A 1 132 ? -33.016 2.478 53.458 1.00 59.34 132 ALA A C 1
ATOM 1018 O O . ALA A 1 132 ? -33.377 2.753 54.602 1.00 59.34 132 ALA A O 1
ATOM 1019 N N . ARG A 1 133 ? -33.802 1.785 52.620 1.00 58.72 133 ARG A N 1
ATOM 1020 C CA . ARG A 1 133 ? -35.134 1.283 53.007 1.00 58.72 133 ARG A CA 1
ATOM 1021 C C . ARG A 1 133 ? -35.060 0.242 54.122 1.00 58.72 133 ARG A C 1
ATOM 1023 O O . ARG A 1 133 ? -35.790 0.367 55.098 1.00 58.72 133 ARG A O 1
ATOM 1030 N N . ALA A 1 134 ? -34.120 -0.702 54.044 1.00 59.44 134 ALA A N 1
ATOM 1031 C CA . ALA A 1 134 ? -33.921 -1.701 55.093 1.00 59.44 134 ALA A CA 1
ATOM 1032 C C . ALA A 1 134 ? -33.541 -1.074 56.448 1.00 59.44 134 ALA A C 1
ATOM 1034 O O . ALA A 1 134 ? -33.982 -1.558 57.486 1.00 59.44 134 ALA A O 1
ATOM 1035 N N . GLN A 1 135 ? -32.768 0.021 56.471 1.00 59.56 135 GLN A N 1
ATOM 1036 C CA . GLN A 1 135 ? -32.471 0.750 57.713 1.00 59.56 135 GLN A CA 1
ATOM 1037 C C . GLN A 1 135 ? -33.673 1.518 58.278 1.00 59.56 135 GLN A C 1
ATOM 1039 O O . GLN A 1 135 ? -33.774 1.669 59.498 1.00 59.56 135 GLN A O 1
ATOM 1044 N N . VAL A 1 136 ? -34.560 2.027 57.420 1.00 60.50 136 VAL A N 1
ATOM 1045 C CA . VAL A 1 136 ? -35.774 2.739 57.849 1.00 60.50 136 VAL A CA 1
ATOM 1046 C C . VAL A 1 136 ? -36.786 1.761 58.449 1.00 60.50 136 VAL A C 1
ATOM 1048 O O . VAL A 1 136 ? -37.302 2.033 59.533 1.00 60.50 136 VAL A O 1
ATOM 1051 N N . ASP A 1 137 ? -36.989 0.600 57.826 1.00 59.47 137 ASP A N 1
ATOM 1052 C CA . ASP A 1 137 ? -37.887 -0.438 58.350 1.00 59.47 137 ASP A CA 1
ATOM 1053 C C . ASP A 1 137 ? -37.394 -0.987 59.699 1.00 59.47 137 ASP A C 1
ATOM 1055 O O . ASP A 1 137 ? -38.161 -1.069 60.657 1.00 59.47 137 ASP A O 1
ATOM 1059 N N . HIS A 1 138 ? -36.085 -1.229 59.847 1.00 58.44 138 HIS A N 1
ATOM 1060 C CA . HIS A 1 138 ? -35.516 -1.715 61.111 1.00 58.44 138 HIS A CA 1
ATOM 1061 C C . HIS A 1 138 ? -35.622 -0.714 62.276 1.00 58.44 138 HIS A C 1
ATOM 1063 O O . HIS A 1 138 ? -35.590 -1.116 63.441 1.00 58.44 138 HIS A O 1
ATOM 1069 N N . LYS A 1 139 ? -35.712 0.591 61.984 1.00 57.62 139 LYS A N 1
ATOM 1070 C CA . LYS A 1 139 ? -35.915 1.642 62.993 1.00 57.62 139 LYS A CA 1
ATOM 1071 C C . LYS A 1 139 ? -37.367 1.738 63.455 1.00 57.62 139 LYS A C 1
ATOM 1073 O O . LYS A 1 139 ? -37.590 2.088 64.611 1.00 57.62 139 LYS A O 1
ATOM 1078 N N . ASN A 1 140 ? -38.321 1.442 62.576 1.00 57.91 140 ASN A N 1
ATOM 1079 C CA . ASN A 1 140 ? -39.744 1.478 62.907 1.00 57.91 140 ASN A CA 1
ATOM 1080 C C . ASN A 1 140 ? -40.182 0.240 63.708 1.00 57.91 140 ASN A C 1
ATOM 1082 O O . ASN A 1 140 ? -41.001 0.381 64.609 1.00 57.91 140 ASN A O 1
ATOM 1086 N N . ASP A 1 141 ? -39.566 -0.925 63.482 1.00 57.12 141 ASP A N 1
ATOM 1087 C CA . ASP A 1 141 ? -39.854 -2.160 64.239 1.00 57.12 141 ASP A CA 1
ATOM 1088 C C . ASP A 1 141 ? -39.320 -2.158 65.688 1.00 57.12 141 ASP A C 1
ATOM 1090 O O . ASP A 1 141 ? -39.751 -2.952 66.520 1.00 57.12 141 ASP A O 1
ATOM 1094 N N . GLY A 1 142 ? -38.382 -1.268 66.030 1.00 56.38 142 GLY A N 1
ATOM 1095 C CA . GLY A 1 142 ? -37.832 -1.144 67.390 1.00 56.38 142 GLY A CA 1
ATOM 1096 C C . GLY A 1 142 ? -38.576 -0.162 68.306 1.00 56.38 142 GLY A C 1
ATOM 1097 O O . GLY A 1 142 ? -38.121 0.072 69.427 1.00 56.38 142 GLY A O 1
ATOM 1098 N N . GLY A 1 143 ? -39.654 0.466 67.820 1.00 52.69 143 GLY A N 1
ATOM 1099 C CA . GLY A 1 143 ? -40.347 1.579 68.482 1.00 52.69 143 GLY A CA 1
ATOM 1100 C C . GLY A 1 143 ? -41.619 1.222 69.257 1.00 52.69 143 GLY A C 1
ATOM 1101 O O . GLY A 1 143 ? -42.186 2.108 69.894 1.00 52.69 143 GLY A O 1
ATOM 1102 N N . GLU A 1 144 ? -42.072 -0.033 69.232 1.00 50.16 144 GLU A N 1
ATOM 1103 C CA . GLU A 1 144 ? -43.219 -0.487 70.027 1.00 50.16 144 GLU A CA 1
ATOM 1104 C C . GLU A 1 144 ? -42.750 -1.068 71.372 1.00 50.16 144 GLU A C 1
ATOM 1106 O O . GLU A 1 144 ? -42.405 -2.243 71.474 1.00 50.16 144 GLU A O 1
ATOM 1111 N N . ASN A 1 145 ? -42.720 -0.226 72.409 1.00 48.00 145 ASN A N 1
ATOM 1112 C CA . ASN A 1 145 ? -42.763 -0.621 73.823 1.00 48.00 145 ASN A CA 1
ATOM 1113 C C . ASN A 1 145 ? -43.582 0.400 74.615 1.00 48.00 145 ASN A C 1
ATOM 1115 O O . ASN A 1 145 ? -43.288 1.610 74.482 1.00 48.00 145 ASN A O 1
#

Secondary structure (DSSP, 8-state):
----BTTB-HHHHHT--HHHHHHHHHHHHHHHHHHHHHHHHIIIIIHHHTS---GGGG-SSTTHHHHHHHHHHHHHHHHHHHHHHHHHHHHHHHHHHHHHHHHHHHHHHHHHHHHHHHHHHHHHHHHHHHHHHHHHHHHHTT---

pLDDT: mean 72.23, std 11.59, range [39.62, 87.94]

Sequence (145 aa):
MLPELAGFTPAALAAAPPKELELVDDEISKVIKVLNDEITALEDNEFPVKGHVAHHSFGGGSRSPMLAAHHKRAHGVVVDTLVDLRKDLSDFREAVRDARRLIRDKDEEAEVDIRLVLARTENLDLGGDAYARAQVDHKNDGGEN

Foldseek 3Di:
DDDCDPPDDPVNLLVDDLVVLVVVLVVLVVVLVVLVVVLCVLVVPCCVPVVQDDLCNQPPDPCSVVVNVVSVVVSVVVSVVSVVVSVVSVVVSVVSVVSSVVVVVVVVVVVVVVVVVVVVVVVVVVVVVVVVVVVVVVVVVVPDD